Protein AF-A0A2D1R6J7-F1 (afdb_monomer_lite)

Radius of gyration: 12.29 Å; chains: 1; bounding box: 29×29×37 Å

Organism: Sphingobium yanoikuyae (NCBI:txid13690)

Secondary structure (DSSP, 8-state):
-PPPPEEEEEEESSSSSHHHHHHHHHHTSTTEEEEEEESSTTSSSB--HHHHHH-SEEEESSHHHHHHHHHH-TT-

pLDDT: mean 92.48, std 10.46, range [47.22, 98.44]

InterPro domains:
  IPR016919 Uncharacterised conserved protein UCP029416, tyrosine-protein phosphatase, Mlr4629 [PIRSF029416] (8-75)
  IPR023485 Phosphotyrosine protein phosphatase I [PF01451] (9-58)
  IPR036196 Phosphotyrosine protein phos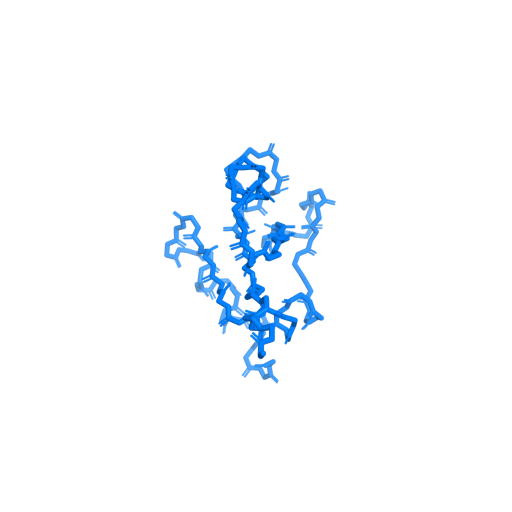phatase I superfamily [SSF52788] (9-74)

Structure (mmCIF, N/CA/C/O backbone):
data_AF-A0A2D1R6J7-F1
#
_entry.id   AF-A0A2D1R6J7-F1
#
loop_
_atom_site.group_PDB
_atom_site.id
_atom_site.type_symbol
_atom_site.label_atom_id
_atom_site.label_alt_id
_atom_site.label_comp_id
_atom_site.label_asym_id
_atom_site.label_entity_id
_atom_site.label_seq_id
_atom_site.pdbx_PDB_ins_code
_atom_site.Cartn_x
_atom_site.Cartn_y
_atom_site.Cartn_z
_atom_site.occupancy
_atom_site.B_iso_or_equiv
_atom_site.auth_seq_id
_atom_site.auth_comp_id
_atom_site.auth_asym_id
_atom_site.auth_atom_id
_atom_site.pdbx_PDB_model_num
ATOM 1 N N . MET A 1 1 ? -0.544 -16.954 -25.032 1.00 47.22 1 MET A N 1
ATOM 2 C CA . MET A 1 1 ? -1.304 -16.636 -23.806 1.00 47.22 1 MET A CA 1
ATOM 3 C C . MET A 1 1 ? -0.423 -15.709 -22.989 1.00 47.22 1 MET A C 1
ATOM 5 O O . MET A 1 1 ? 0.614 -16.167 -22.530 1.00 47.22 1 MET A O 1
ATOM 9 N N . ARG A 1 2 ? -0.716 -14.400 -22.942 1.00 55.31 2 ARG A N 1
ATOM 10 C CA . ARG A 1 2 ? 0.042 -13.506 -22.054 1.00 55.31 2 ARG A CA 1
ATOM 11 C C . ARG A 1 2 ? -0.242 -13.957 -20.624 1.00 55.31 2 ARG A C 1
ATOM 13 O O . ARG A 1 2 ? -1.398 -14.246 -20.312 1.00 55.31 2 ARG A O 1
ATOM 20 N N . ALA A 1 3 ? 0.799 -14.110 -19.809 1.00 63.84 3 ALA A N 1
ATOM 21 C CA . ALA A 1 3 ? 0.602 -14.229 -18.372 1.00 63.84 3 ALA A CA 1
ATOM 22 C C . ALA A 1 3 ? -0.258 -13.030 -17.949 1.00 63.84 3 ALA A C 1
ATOM 24 O O . ALA A 1 3 ? -0.015 -11.925 -18.424 1.00 63.84 3 ALA A O 1
ATOM 25 N N . ARG A 1 4 ? -1.327 -13.258 -17.179 1.00 76.19 4 ARG A N 1
ATOM 26 C CA . ARG A 1 4 ? -2.073 -12.139 -16.600 1.00 76.19 4 ARG A CA 1
ATOM 27 C C . ARG A 1 4 ? -1.127 -11.433 -15.641 1.00 76.19 4 ARG A C 1
ATOM 29 O O . ARG A 1 4 ? -0.601 -12.096 -14.744 1.00 76.19 4 ARG A O 1
ATOM 36 N N . ASP A 1 5 ? -0.911 -10.147 -15.872 1.00 85.56 5 ASP A N 1
ATOM 37 C CA . ASP A 1 5 ? -0.190 -9.295 -14.940 1.00 85.56 5 ASP A CA 1
ATOM 38 C C . ASP A 1 5 ? -0.954 -9.303 -13.603 1.00 85.56 5 ASP A C 1
ATOM 40 O O . ASP A 1 5 ? -2.188 -9.294 -13.596 1.00 85.56 5 ASP A O 1
ATOM 44 N N . ARG A 1 6 ? -0.238 -9.460 -12.482 1.00 95.12 6 ARG A N 1
ATOM 45 C CA . ARG A 1 6 ? -0.829 -9.473 -11.132 1.00 95.12 6 ARG A CA 1
ATOM 46 C C . ARG A 1 6 ? -0.697 -8.105 -10.493 1.00 95.12 6 ARG A C 1
ATOM 48 O O . ARG A 1 6 ? 0.390 -7.537 -10.513 1.00 95.12 6 ARG A O 1
ATOM 55 N N . HIS A 1 7 ? -1.754 -7.635 -9.848 1.00 97.56 7 HIS A N 1
ATOM 56 C CA . HIS A 1 7 ? -1.776 -6.325 -9.205 1.00 97.56 7 HIS A CA 1
ATOM 57 C C . HIS A 1 7 ? -1.506 -6.431 -7.701 1.00 97.56 7 HIS A C 1
ATOM 59 O O . HIS A 1 7 ? -2.309 -6.992 -6.945 1.00 97.56 7 HIS A O 1
ATOM 65 N N . TYR A 1 8 ? -0.374 -5.894 -7.246 1.00 97.88 8 TYR A N 1
ATOM 66 C CA . TYR A 1 8 ? 0.051 -5.918 -5.846 1.00 97.88 8 TYR A CA 1
ATOM 67 C C . TYR A 1 8 ? -0.013 -4.530 -5.210 1.00 97.88 8 TYR A C 1
ATOM 69 O O . TYR A 1 8 ? 0.609 -3.581 -5.679 1.00 97.88 8 TYR A O 1
ATOM 77 N N . LEU A 1 9 ? -0.719 -4.428 -4.083 1.00 98.31 9 LEU A N 1
ATOM 78 C CA . LEU A 1 9 ? -0.831 -3.190 -3.315 1.00 98.31 9 LEU A CA 1
ATOM 79 C C . LEU A 1 9 ? -0.080 -3.302 -1.987 1.00 98.31 9 LEU A C 1
ATOM 81 O O . LEU A 1 9 ? -0.433 -4.115 -1.131 1.00 98.31 9 LEU A O 1
ATOM 85 N N . PHE A 1 10 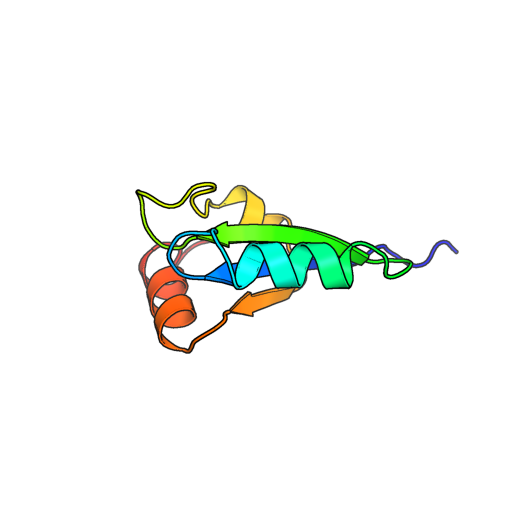? 0.919 -2.449 -1.775 1.00 98.44 10 PHE A N 1
ATOM 86 C CA . PHE A 1 10 ? 1.672 -2.378 -0.522 1.00 98.44 10 PHE A CA 1
ATOM 87 C C . PHE A 1 10 ? 1.146 -1.260 0.381 1.00 98.44 10 PHE A C 1
ATOM 89 O O . PHE A 1 10 ? 1.120 -0.090 0.007 1.00 98.44 10 PHE A O 1
ATOM 96 N N . VAL A 1 11 ? 0.787 -1.587 1.623 1.00 98.12 11 VAL A N 1
ATOM 97 C CA . VAL A 1 11 ? 0.161 -0.639 2.553 1.00 98.12 11 VAL A CA 1
ATOM 98 C C . VAL A 1 11 ? 0.950 -0.506 3.857 1.00 98.12 11 VAL A C 1
ATOM 100 O O . VAL A 1 11 ? 1.225 -1.485 4.562 1.00 98.12 11 VAL A O 1
ATOM 103 N N . CYS A 1 12 ? 1.272 0.739 4.221 1.00 97.69 12 CYS A N 1
ATOM 104 C CA . CYS A 1 12 ? 1.790 1.098 5.547 1.00 97.69 12 CYS A CA 1
ATOM 105 C C . CYS A 1 12 ? 0.968 2.235 6.192 1.00 97.69 12 CYS A C 1
ATOM 107 O O . CYS A 1 12 ? -0.189 2.440 5.834 1.00 97.69 12 CYS A O 1
ATOM 109 N N . SER A 1 13 ? 1.508 2.962 7.177 1.00 96.94 13 SER A N 1
ATOM 110 C CA . SER A 1 13 ? 0.791 4.083 7.812 1.00 96.94 13 SER A CA 1
ATOM 111 C C . SER A 1 13 ? 0.750 5.340 6.939 1.00 96.94 13 SER A C 1
ATOM 113 O O . SER A 1 13 ? -0.337 5.789 6.601 1.00 96.94 13 SER A O 1
ATOM 115 N N . GLN A 1 14 ? 1.917 5.893 6.580 1.00 96.56 14 GLN A N 1
ATOM 116 C CA . GLN A 1 14 ? 2.043 7.211 5.928 1.00 96.56 14 GLN A CA 1
ATOM 117 C C . GLN A 1 14 ? 2.454 7.160 4.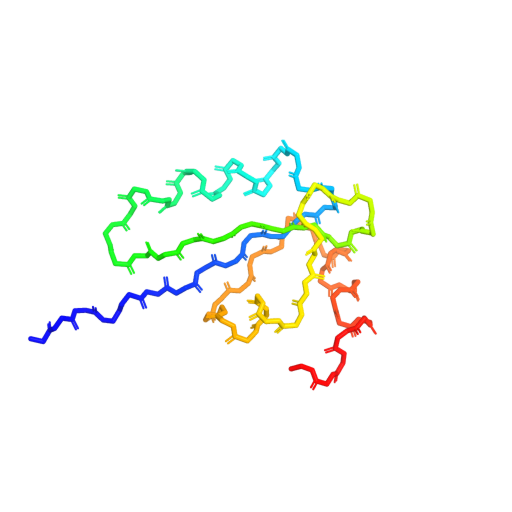448 1.00 96.56 14 GLN A C 1
ATOM 119 O O . GLN A 1 14 ? 2.517 8.205 3.819 1.00 96.56 14 GLN A O 1
ATOM 124 N N . ASN A 1 15 ? 2.777 5.982 3.904 1.00 97.56 15 ASN A N 1
ATOM 125 C CA . ASN A 1 15 ? 3.284 5.832 2.532 1.00 97.56 15 ASN A CA 1
ATOM 126 C C . ASN A 1 15 ? 4.598 6.592 2.227 1.00 97.56 15 ASN A C 1
ATOM 128 O O . ASN A 1 15 ? 4.759 7.120 1.147 1.00 97.56 15 ASN A O 1
ATOM 132 N N . LYS A 1 16 ? 5.560 6.617 3.165 1.00 95.44 16 LYS A N 1
ATOM 133 C CA . LYS A 1 16 ? 6.836 7.358 2.985 1.00 95.44 16 LYS A CA 1
ATOM 134 C C . LYS A 1 16 ? 8.090 6.509 2.807 1.00 95.44 16 LYS A C 1
ATOM 136 O O . LYS A 1 16 ? 9.084 6.957 2.260 1.00 95.44 16 LYS A O 1
ATOM 141 N N . LEU A 1 17 ? 8.082 5.306 3.377 1.00 95.25 17 LEU A N 1
ATOM 142 C CA . LEU A 1 17 ? 9.272 4.455 3.461 1.00 95.25 17 LEU A CA 1
ATOM 143 C C . LEU A 1 17 ? 8.912 3.027 3.071 1.00 95.25 17 LEU A C 1
ATOM 145 O O . LEU A 1 17 ? 9.060 2.633 1.927 1.00 95.25 17 LEU A O 1
ATOM 149 N N . ARG A 1 18 ? 8.346 2.260 4.006 1.00 97.62 18 ARG A N 1
ATOM 150 C CA . ARG A 1 18 ? 8.176 0.809 3.840 1.00 97.62 18 ARG A CA 1
ATOM 151 C C . ARG A 1 18 ? 7.343 0.406 2.621 1.00 97.62 18 ARG A C 1
ATOM 153 O O . ARG A 1 18 ? 7.742 -0.510 1.914 1.00 97.62 18 ARG A O 1
ATOM 160 N N . SER A 1 19 ? 6.187 1.043 2.398 1.00 96.81 19 SER A N 1
ATOM 161 C CA . SER A 1 19 ? 5.341 0.687 1.252 1.00 96.81 19 SER A CA 1
ATOM 162 C C . SER A 1 19 ? 5.881 1.175 -0.097 1.00 96.81 19 SER A C 1
ATOM 164 O O . SER A 1 19 ? 5.937 0.328 -0.985 1.00 96.81 19 SER A O 1
ATOM 166 N N . PRO A 1 20 ? 6.390 2.418 -0.247 1.00 97.31 20 PRO A N 1
ATOM 167 C CA . PRO A 1 20 ? 7.078 2.826 -1.477 1.00 97.31 20 PRO A CA 1
ATOM 168 C C . PRO A 1 20 ? 8.325 1.992 -1.794 1.00 97.31 20 PRO A C 1
ATOM 170 O O . PRO A 1 20 ? 8.569 1.649 -2.944 1.00 97.31 20 PRO A O 1
ATOM 173 N N . THR A 1 21 ? 9.112 1.607 -0.783 1.00 97.75 21 THR A N 1
ATOM 174 C CA . THR A 1 21 ? 10.282 0.743 -1.000 1.00 97.75 21 THR A CA 1
ATOM 175 C C . THR A 1 21 ? 9.872 -0.630 -1.532 1.00 97.75 21 THR A C 1
ATOM 177 O O . THR A 1 21 ? 10.513 -1.143 -2.442 1.00 97.75 21 THR A O 1
ATOM 180 N N . ALA A 1 22 ? 8.809 -1.232 -0.988 1.00 96.88 22 ALA A N 1
ATOM 181 C CA . ALA A 1 22 ? 8.316 -2.512 -1.488 1.00 96.88 22 ALA A CA 1
ATOM 182 C C . ALA A 1 22 ? 7.791 -2.389 -2.927 1.00 96.88 22 ALA A C 1
ATOM 184 O O . ALA A 1 22 ? 8.151 -3.201 -3.767 1.00 96.88 22 ALA A O 1
ATOM 185 N N . GLU A 1 23 ? 7.019 -1.347 -3.232 1.00 97.38 23 GLU A N 1
ATOM 186 C CA . GLU A 1 23 ? 6.585 -1.053 -4.601 1.00 97.38 23 GLU A CA 1
ATOM 187 C C . GLU A 1 23 ? 7.771 -0.983 -5.570 1.00 97.38 23 GLU A C 1
ATOM 189 O O . GLU A 1 23 ? 7.800 -1.732 -6.538 1.00 97.38 23 GLU A O 1
ATOM 194 N N . GLN A 1 24 ? 8.802 -0.190 -5.261 1.00 96.50 24 GLN A N 1
ATOM 195 C CA . GLN A 1 24 ? 9.992 -0.063 -6.113 1.00 96.50 24 GLN A CA 1
ATOM 196 C C . GLN A 1 24 ? 10.744 -1.387 -6.304 1.00 96.50 24 GLN A C 1
ATOM 198 O O . GLN A 1 24 ? 11.195 -1.679 -7.404 1.00 96.50 24 GLN A O 1
ATOM 203 N N . ILE A 1 25 ? 10.864 -2.207 -5.255 1.00 96.19 25 ILE A N 1
ATOM 204 C CA . ILE A 1 25 ? 11.524 -3.520 -5.346 1.00 96.19 25 ILE A CA 1
ATOM 205 C C . ILE A 1 25 ? 10.748 -4.474 -6.267 1.00 96.19 25 ILE A C 1
ATOM 207 O O . ILE A 1 25 ? 11.346 -5.282 -6.980 1.00 96.19 25 ILE A O 1
ATOM 211 N N . PHE A 1 26 ? 9.416 -4.419 -6.233 1.00 95.50 26 PHE A N 1
ATOM 212 C CA . PHE A 1 26 ? 8.566 -5.317 -7.012 1.00 95.50 26 PHE A CA 1
ATOM 213 C C . PHE A 1 26 ? 8.225 -4.779 -8.409 1.00 95.50 26 PHE A C 1
ATOM 215 O O . PHE A 1 26 ? 7.861 -5.585 -9.260 1.00 95.50 26 PHE A O 1
ATOM 222 N N . ALA A 1 27 ? 8.409 -3.484 -8.677 1.00 93.50 27 ALA A N 1
ATOM 223 C CA . ALA A 1 27 ? 8.121 -2.852 -9.968 1.00 93.50 27 ALA A CA 1
ATOM 224 C C . ALA A 1 27 ? 8.900 -3.468 -11.146 1.00 93.50 27 ALA A C 1
ATOM 226 O O . ALA A 1 27 ? 8.395 -3.513 -12.264 1.00 93.50 27 ALA A O 1
ATOM 227 N N . ASP A 1 28 ? 10.103 -3.993 -10.895 1.00 92.12 28 ASP A N 1
ATOM 228 C CA . ASP A 1 28 ? 10.938 -4.618 -11.929 1.00 92.12 28 ASP A CA 1
ATOM 229 C C . ASP A 1 28 ? 10.599 -6.103 -12.181 1.00 92.12 28 ASP A C 1
ATOM 231 O O . ASP A 1 28 ? 11.222 -6.752 -13.027 1.00 92.12 28 ASP A O 1
ATOM 235 N N . HIS A 1 29 ? 9.636 -6.684 -11.453 1.00 93.31 29 HIS A N 1
ATOM 236 C CA . HIS A 1 29 ? 9.285 -8.094 -11.616 1.00 93.31 29 HIS A CA 1
ATOM 237 C C . HIS A 1 29 ? 8.363 -8.310 -12.828 1.00 93.31 29 HIS A C 1
ATOM 239 O O . HIS A 1 29 ? 7.249 -7.786 -12.858 1.00 93.31 29 HIS A O 1
ATOM 245 N N . PRO A 1 30 ? 8.755 -9.152 -13.808 1.00 92.81 30 PRO A N 1
ATOM 246 C CA . PRO A 1 30 ? 7.921 -9.420 -14.973 1.00 92.81 30 PRO A CA 1
ATOM 247 C C . PRO A 1 30 ? 6.558 -10.005 -14.589 1.00 92.81 30 PRO A C 1
ATOM 249 O O . PRO A 1 30 ? 6.480 -11.015 -13.887 1.00 92.81 30 PRO A O 1
ATOM 252 N N . GLY A 1 31 ? 5.488 -9.407 -15.112 1.00 93.38 31 GLY A N 1
ATOM 253 C CA . GLY A 1 31 ? 4.121 -9.865 -14.871 1.00 93.38 31 GLY A CA 1
ATOM 254 C C . GLY A 1 31 ? 3.513 -9.394 -13.549 1.00 93.38 31 GLY A C 1
ATOM 255 O O . GLY A 1 31 ? 2.547 -10.002 -13.082 1.00 93.38 31 GLY A O 1
ATOM 256 N N . ILE A 1 32 ? 4.088 -8.368 -12.916 1.00 95.19 32 ILE A N 1
ATOM 257 C CA . ILE A 1 32 ? 3.564 -7.751 -11.697 1.00 95.19 32 ILE A CA 1
ATOM 258 C C . ILE A 1 32 ? 3.431 -6.247 -11.928 1.00 95.19 32 ILE A C 1
ATOM 260 O O . ILE A 1 32 ? 4.383 -5.592 -12.339 1.00 95.19 32 ILE A O 1
ATOM 264 N N . GLU A 1 33 ? 2.259 -5.707 -11.617 1.00 96.81 33 GLU A N 1
ATOM 265 C CA . GLU A 1 33 ? 2.046 -4.273 -11.458 1.00 96.81 33 GLU A CA 1
ATOM 266 C C . GLU A 1 33 ? 1.904 -3.958 -9.973 1.00 96.81 33 GLU A C 1
ATOM 268 O O . GLU A 1 33 ? 1.309 -4.724 -9.207 1.00 96.81 33 GLU A O 1
ATOM 273 N N . THR A 1 34 ? 2.455 -2.827 -9.546 1.00 97.38 34 THR A N 1
ATOM 274 C CA . THR A 1 34 ? 2.519 -2.469 -8.130 1.00 97.38 34 THR A CA 1
ATOM 275 C C . THR A 1 34 ? 1.976 -1.078 -7.876 1.00 97.38 34 THR A C 1
ATOM 277 O O . THR A 1 34 ? 2.241 -0.164 -8.648 1.00 97.38 34 THR A O 1
ATOM 280 N N . LEU A 1 35 ? 1.298 -0.921 -6.742 1.00 98.19 35 LEU A N 1
ATOM 281 C CA . LEU A 1 35 ? 0.968 0.368 -6.143 1.00 98.19 35 LEU A CA 1
ATOM 282 C C . LEU A 1 35 ? 1.343 0.359 -4.661 1.00 98.19 35 LEU A C 1
ATOM 284 O O . LEU A 1 35 ? 1.420 -0.700 -4.022 1.00 98.19 35 LEU A O 1
ATOM 288 N N . SER A 1 36 ? 1.511 1.542 -4.075 1.00 98.31 36 SER A N 1
ATOM 289 C CA . SER A 1 36 ? 1.613 1.691 -2.627 1.00 98.31 36 SER A CA 1
ATOM 290 C C . SER A 1 36 ? 0.690 2.765 -2.059 1.00 98.31 36 SER A C 1
ATOM 292 O O . SER A 1 36 ? 0.369 3.753 -2.706 1.00 98.31 36 SER A O 1
ATOM 294 N N . ALA A 1 37 ? 0.249 2.551 -0.816 1.00 98.31 37 ALA A N 1
ATOM 295 C CA . ALA A 1 37 ? -0.641 3.470 -0.116 1.00 98.31 37 ALA A CA 1
ATOM 296 C C . ALA A 1 37 ? -0.404 3.492 1.405 1.00 98.31 37 ALA A C 1
ATOM 298 O O . ALA A 1 37 ? 0.376 2.707 1.975 1.00 98.31 37 ALA A O 1
ATOM 299 N N . GLY A 1 38 ? -1.077 4.425 2.079 1.00 97.88 38 GLY A N 1
ATOM 300 C CA . GLY A 1 38 ? -1.037 4.626 3.523 1.00 97.88 38 GLY A CA 1
ATOM 301 C C . GLY A 1 38 ? -2.425 4.601 4.163 1.00 97.88 38 GLY A C 1
ATOM 302 O O . GLY A 1 38 ? -3.376 5.178 3.652 1.00 97.88 38 GLY A O 1
ATOM 303 N N . THR A 1 39 ? -2.562 3.938 5.313 1.00 96.81 39 THR A N 1
ATOM 304 C CA . THR A 1 39 ? -3.850 3.861 6.036 1.00 96.81 39 THR A CA 1
ATOM 305 C C . THR A 1 39 ? -4.267 5.164 6.722 1.00 96.81 39 THR A C 1
ATOM 307 O O . THR A 1 39 ? -5.444 5.317 7.057 1.00 96.81 39 THR A O 1
ATOM 310 N N . ASN A 1 40 ? -3.326 6.076 6.985 1.00 94.88 40 ASN A N 1
ATOM 311 C CA . ASN A 1 40 ? -3.636 7.346 7.630 1.00 94.88 40 ASN A CA 1
ATOM 312 C C . ASN A 1 40 ? -4.197 8.364 6.622 1.00 94.88 40 ASN A C 1
ATOM 314 O O . ASN A 1 40 ? -3.887 8.314 5.437 1.00 94.88 40 ASN A O 1
ATOM 318 N N . HIS A 1 41 ? -4.989 9.320 7.110 1.00 90.50 41 HIS A N 1
ATOM 319 C CA . HIS A 1 41 ? -5.524 10.408 6.283 1.00 90.50 41 HIS A CA 1
ATOM 320 C C . HIS A 1 41 ? -4.447 11.391 5.800 1.00 90.50 41 HIS A C 1
ATOM 322 O O . HIS A 1 41 ? -4.639 12.030 4.775 1.00 90.50 41 HIS A O 1
ATOM 328 N N . ASP A 1 42 ? -3.332 11.496 6.525 1.00 93.50 42 ASP A N 1
ATOM 329 C CA . ASP A 1 42 ? -2.172 12.343 6.221 1.00 93.50 42 ASP A CA 1
ATOM 330 C C . ASP A 1 42 ? -1.042 11.581 5.502 1.00 93.50 42 ASP A C 1
ATOM 332 O O . ASP A 1 42 ? 0.103 12.035 5.472 1.00 93.50 42 ASP A O 1
ATOM 336 N N . ALA A 1 43 ? -1.336 10.391 4.968 1.00 96.62 43 ALA A N 1
ATOM 337 C CA . ALA A 1 43 ? -0.394 9.665 4.128 1.00 96.62 43 ALA A CA 1
ATOM 338 C C . ALA A 1 43 ? -0.124 10.425 2.820 1.00 96.62 43 ALA A 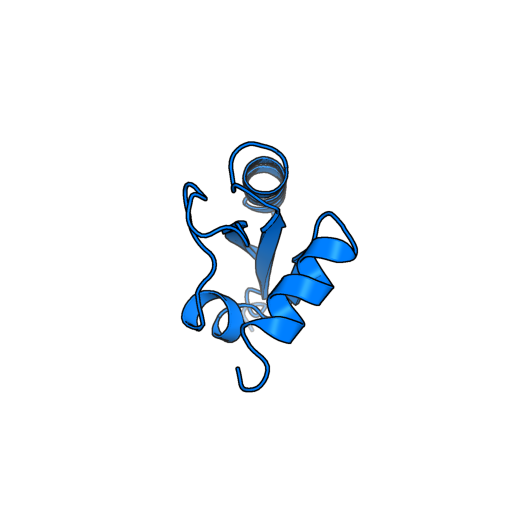C 1
ATOM 340 O O . ALA A 1 43 ? -1.005 11.126 2.332 1.00 96.62 43 ALA A O 1
ATOM 341 N N . GLU A 1 44 ? 1.068 10.250 2.239 1.00 96.75 44 GLU A N 1
ATOM 342 C CA . GLU A 1 44 ? 1.409 10.862 0.941 1.00 96.75 44 GLU A CA 1
ATOM 343 C C . GLU A 1 44 ? 0.445 10.402 -0.155 1.00 96.75 44 GLU A C 1
ATOM 345 O O . GLU A 1 44 ? -0.144 11.231 -0.844 1.00 96.75 44 GLU A O 1
ATOM 350 N N . THR A 1 45 ? 0.199 9.091 -0.211 1.00 97.44 45 THR A N 1
ATOM 351 C CA . THR A 1 45 ? -0.899 8.492 -0.973 1.00 97.44 45 THR A CA 1
ATOM 352 C C . THR A 1 45 ? -1.855 7.795 -0.001 1.00 97.44 45 THR A C 1
ATOM 354 O O . THR A 1 45 ? -1.569 6.679 0.458 1.00 97.44 45 THR A O 1
ATOM 357 N N . PRO A 1 46 ? -2.967 8.438 0.399 1.00 97.12 46 PRO A N 1
ATOM 358 C CA . PRO A 1 46 ? -3.976 7.808 1.239 1.00 97.12 46 PRO A CA 1
ATOM 359 C C . PRO A 1 46 ? -4.630 6.623 0.529 1.00 97.12 46 PRO A C 1
ATOM 361 O O . PRO A 1 46 ? -4.964 6.700 -0.646 1.00 97.12 46 PRO A O 1
ATOM 364 N N . LEU A 1 47 ? -4.847 5.536 1.266 1.00 97.19 47 LEU A N 1
ATOM 365 C CA . LEU A 1 47 ? -5.560 4.370 0.759 1.00 97.19 47 LEU A CA 1
ATOM 366 C C . LEU A 1 47 ? -7.031 4.712 0.483 1.00 97.19 47 LEU A C 1
ATOM 368 O O . LEU A 1 47 ? -7.717 5.259 1.359 1.00 97.19 47 LEU A O 1
ATOM 372 N N . ASP A 1 48 ? -7.508 4.308 -0.691 1.00 95.44 48 ASP A N 1
ATOM 373 C CA . ASP A 1 48 ? -8.895 4.425 -1.134 1.00 95.44 48 ASP A CA 1
ATOM 374 C C . ASP A 1 48 ? -9.481 3.079 -1.605 1.00 95.44 48 ASP A C 1
ATOM 376 O O . ASP A 1 48 ? -8.802 2.049 -1.650 1.00 95.44 48 ASP A O 1
ATOM 380 N N . ASP A 1 49 ? -10.777 3.091 -1.920 1.00 94.56 49 ASP A N 1
ATOM 381 C CA . ASP A 1 49 ? -11.515 1.903 -2.348 1.00 94.56 49 ASP A CA 1
ATOM 382 C C . ASP A 1 49 ? -11.131 1.407 -3.748 1.00 94.56 49 ASP A C 1
ATOM 384 O O . ASP A 1 49 ? -11.322 0.233 -4.067 1.00 94.56 49 ASP A O 1
ATOM 388 N N . GLU A 1 50 ? -10.651 2.291 -4.620 1.00 95.50 50 GLU A N 1
ATOM 389 C CA . GLU A 1 50 ? -10.289 1.928 -5.988 1.00 95.50 50 GLU A CA 1
ATOM 390 C C . GLU A 1 50 ? -9.009 1.101 -5.995 1.00 95.50 50 GLU A C 1
ATOM 392 O O . GLU A 1 50 ? -8.975 0.041 -6.618 1.00 95.50 50 GLU A O 1
ATOM 397 N N . MET A 1 51 ? -8.019 1.501 -5.196 1.00 96.69 51 MET A N 1
ATOM 398 C CA . MET A 1 51 ? -6.797 0.729 -4.974 1.00 96.69 51 MET A CA 1
ATOM 399 C C . MET A 1 51 ? -7.097 -0.663 -4.408 1.00 96.69 51 MET A C 1
ATOM 401 O O . MET A 1 51 ? -6.480 -1.643 -4.824 1.00 96.69 51 MET A O 1
ATOM 405 N N . LEU A 1 52 ? -8.059 -0.769 -3.481 1.00 95.25 52 LEU A N 1
ATOM 406 C CA . LEU A 1 52 ? -8.474 -2.057 -2.915 1.00 95.25 52 LEU A CA 1
ATOM 407 C C . LEU A 1 52 ? -9.111 -2.974 -3.963 1.00 95.25 52 LEU A C 1
ATOM 409 O O . LEU A 1 52 ? -8.811 -4.163 -3.978 1.00 95.25 52 LEU A O 1
ATOM 413 N N . ARG A 1 53 ? -9.961 -2.429 -4.841 1.00 94.69 53 ARG A N 1
ATOM 414 C CA . ARG A 1 53 ? -10.596 -3.190 -5.930 1.00 94.69 53 ARG A CA 1
ATOM 415 C C . ARG A 1 53 ? -9.634 -3.541 -7.062 1.00 94.69 53 ARG A C 1
ATOM 417 O O . ARG A 1 53 ? -9.835 -4.551 -7.727 1.00 94.69 53 ARG A O 1
ATOM 424 N N . TRP A 1 54 ? -8.634 -2.700 -7.305 1.00 95.56 54 TRP A N 1
ATOM 425 C CA . TRP A 1 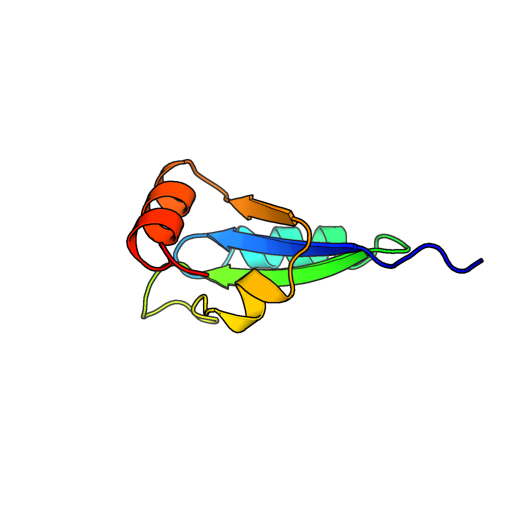54 ? -7.616 -2.922 -8.329 1.00 95.56 54 TRP A CA 1
ATOM 426 C C . TRP A 1 54 ? -6.673 -4.074 -7.964 1.00 95.56 54 TRP A C 1
ATOM 428 O O . TRP A 1 54 ? -6.234 -4.806 -8.851 1.00 95.56 54 TRP A O 1
ATOM 438 N N . ALA A 1 55 ? -6.369 -4.238 -6.674 1.00 96.81 55 ALA A N 1
ATOM 439 C CA . ALA A 1 55 ? -5.372 -5.183 -6.194 1.00 96.81 55 ALA A CA 1
ATOM 440 C C . ALA A 1 55 ? -5.884 -6.631 -6.141 1.00 96.81 55 ALA A C 1
ATOM 442 O O . ALA A 1 55 ? -6.835 -6.947 -5.427 1.00 96.81 55 ALA A O 1
ATOM 443 N N . ASP A 1 56 ? -5.152 -7.548 -6.776 1.00 96.06 56 ASP A N 1
ATOM 444 C CA . ASP A 1 56 ? -5.333 -8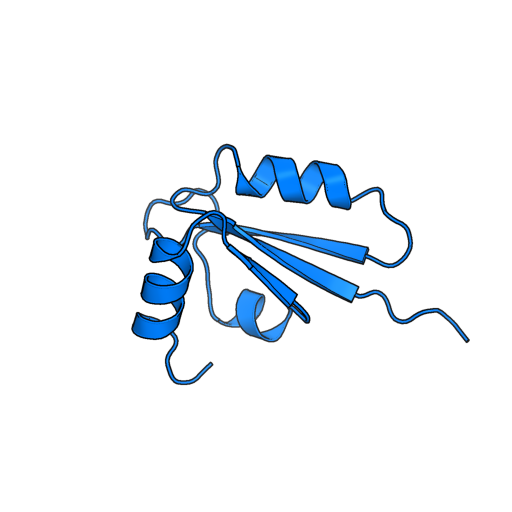.990 -6.574 1.00 96.06 56 ASP A CA 1
ATOM 445 C C . ASP A 1 56 ? -4.824 -9.424 -5.194 1.00 96.06 56 ASP A C 1
ATOM 447 O O . ASP A 1 56 ? -5.289 -10.402 -4.604 1.00 96.06 56 ASP A O 1
ATOM 451 N N . THR A 1 57 ? -3.787 -8.753 -4.686 1.00 96.06 57 THR A N 1
ATOM 452 C CA . THR A 1 57 ? -3.184 -9.060 -3.386 1.00 96.06 57 THR A CA 1
ATOM 453 C C . THR A 1 57 ? -2.722 -7.792 -2.681 1.00 96.06 57 THR A C 1
ATOM 455 O O . THR A 1 57 ? -2.006 -6.966 -3.245 1.00 96.06 57 THR A O 1
ATOM 458 N N . ILE A 1 58 ? -3.101 -7.667 -1.407 1.00 97.31 58 ILE A N 1
ATOM 459 C CA . ILE A 1 58 ? -2.766 -6.522 -0.560 1.00 97.31 58 ILE A CA 1
ATOM 460 C C . ILE A 1 58 ? -1.773 -6.963 0.516 1.00 97.31 58 ILE A C 1
ATOM 462 O O . ILE A 1 58 ? -2.081 -7.795 1.375 1.00 97.31 58 ILE A O 1
ATOM 466 N N . PHE A 1 59 ? -0.589 -6.363 0.502 1.00 98.00 59 PHE A N 1
ATOM 467 C CA . PHE A 1 59 ? 0.476 -6.594 1.466 1.00 98.00 59 PHE A CA 1
ATOM 468 C C . PHE A 1 59 ? 0.487 -5.484 2.506 1.00 98.00 59 PHE A C 1
ATOM 470 O O . PHE A 1 59 ? 0.651 -4.307 2.196 1.00 98.00 59 PHE A O 1
ATOM 477 N N . VAL A 1 60 ? 0.357 -5.858 3.773 1.00 97.50 60 VAL A N 1
ATOM 478 C CA . VAL A 1 60 ? 0.400 -4.919 4.894 1.00 97.50 60 VAL A CA 1
ATOM 479 C C . VAL A 1 60 ? 1.692 -5.087 5.677 1.00 97.50 60 VAL A C 1
ATOM 481 O O . VAL A 1 60 ? 2.097 -6.206 5.981 1.00 97.50 60 VAL A O 1
ATOM 484 N N . MET A 1 61 ? 2.310 -3.976 6.080 1.00 96.94 61 MET A N 1
ATOM 485 C CA . MET A 1 61 ? 3.578 -4.049 6.828 1.00 96.94 61 MET A CA 1
ATOM 486 C C . MET A 1 61 ? 3.413 -4.583 8.256 1.00 96.94 61 MET A C 1
ATOM 488 O O . MET A 1 61 ? 4.362 -5.072 8.855 1.00 96.94 61 MET A O 1
ATOM 492 N N . GLU A 1 62 ? 2.212 -4.456 8.823 1.00 97.12 62 GLU A N 1
ATOM 493 C CA . GLU A 1 62 ? 1.910 -4.810 10.210 1.00 97.12 62 GLU A CA 1
ATOM 494 C C . GLU A 1 62 ? 0.442 -5.221 10.332 1.00 97.12 62 GLU A C 1
ATOM 496 O O . GLU A 1 62 ? -0.420 -4.725 9.598 1.00 97.12 62 GLU A O 1
ATOM 501 N N . LYS A 1 63 ? 0.133 -6.065 11.326 1.00 95.69 63 LYS A N 1
ATOM 502 C CA . LYS A 1 63 ? -1.246 -6.494 11.623 1.00 95.69 63 LYS A CA 1
ATOM 503 C C . LYS A 1 63 ? -2.183 -5.309 11.887 1.00 95.69 63 LYS A C 1
ATOM 505 O O . LYS A 1 63 ? -3.345 -5.359 11.497 1.00 95.69 63 LYS A O 1
ATOM 510 N N . ALA A 1 64 ? -1.675 -4.233 12.492 1.00 95.38 64 ALA A N 1
ATOM 511 C CA . ALA A 1 64 ? -2.449 -3.025 12.766 1.00 95.38 64 ALA A CA 1
ATOM 512 C C . ALA A 1 64 ? -2.991 -2.362 11.486 1.00 95.38 64 ALA A C 1
ATOM 514 O O . ALA A 1 64 ? -4.125 -1.883 11.484 1.00 95.38 64 ALA A O 1
ATOM 515 N N . HIS A 1 65 ? -2.234 -2.379 10.382 1.00 95.69 65 HIS A N 1
ATOM 516 C CA . HIS A 1 65 ? -2.707 -1.840 9.105 1.00 95.69 65 HIS A CA 1
ATOM 517 C C . HIS A 1 65 ? -3.886 -2.658 8.568 1.00 95.69 65 HIS A C 1
ATOM 519 O O . HIS A 1 65 ? -4.883 -2.073 8.159 1.00 95.69 65 HIS A O 1
ATOM 525 N N . ARG A 1 66 ? -3.832 -3.998 8.656 1.00 94.56 66 ARG A N 1
ATOM 526 C CA . ARG A 1 66 ? -4.966 -4.863 8.286 1.00 94.56 66 ARG A CA 1
ATOM 527 C C . ARG A 1 66 ? -6.218 -4.505 9.076 1.00 94.56 66 ARG A C 1
ATOM 529 O O . ARG A 1 66 ? -7.275 -4.346 8.480 1.00 94.56 66 ARG A O 1
ATOM 536 N N . SER A 1 67 ? -6.098 -4.356 10.395 1.00 94.38 67 SER A N 1
ATOM 537 C CA . SER A 1 67 ? -7.236 -3.991 11.245 1.00 94.38 67 SER A CA 1
ATOM 538 C C . SER A 1 67 ? -7.830 -2.637 10.857 1.00 94.38 67 SER A C 1
ATOM 540 O O . SER A 1 67 ? -9.048 -2.523 10.778 1.00 94.38 67 SER A O 1
ATOM 542 N N . LYS A 1 68 ? -6.992 -1.632 10.555 1.00 93.69 68 LYS A N 1
ATOM 543 C CA . LYS A 1 68 ? -7.454 -0.320 10.066 1.00 93.69 68 LYS A CA 1
ATOM 544 C C . LYS A 1 68 ? -8.208 -0.436 8.741 1.00 93.69 68 LYS A C 1
ATOM 546 O O . LYS A 1 68 ? -9.296 0.119 8.620 1.00 93.69 68 LYS A O 1
ATOM 551 N N . ILE A 1 69 ? -7.670 -1.190 7.779 1.00 93.56 69 ILE A N 1
ATOM 552 C CA . ILE A 1 69 ? -8.324 -1.430 6.483 1.00 93.56 69 ILE A CA 1
ATOM 553 C C . ILE A 1 69 ? -9.683 -2.102 6.706 1.00 93.56 69 ILE A C 1
ATOM 555 O O . ILE A 1 69 ? -10.709 -1.593 6.274 1.00 93.56 69 ILE A O 1
ATOM 559 N N . GLN A 1 70 ? -9.711 -3.186 7.481 1.00 91.94 70 GLN A N 1
ATOM 560 C CA . GLN A 1 70 ? -10.933 -3.919 7.813 1.00 91.94 70 GLN A CA 1
ATOM 561 C C . GLN A 1 70 ? -11.919 -3.138 8.681 1.00 91.94 70 GLN A C 1
ATOM 563 O O . GLN A 1 70 ? -13.043 -3.586 8.862 1.00 91.94 70 GLN A O 1
ATOM 568 N N . GLN A 1 71 ? -11.525 -2.030 9.297 1.00 91.38 71 GLN A N 1
ATOM 569 C CA . GLN A 1 71 ? -12.450 -1.156 10.010 1.00 91.38 71 GLN A CA 1
ATOM 570 C C . GLN A 1 71 ? -13.044 -0.114 9.064 1.00 91.38 71 GLN A C 1
ATOM 572 O O . GLN A 1 71 ? -14.245 0.134 9.116 1.00 91.38 71 GLN A O 1
ATOM 577 N N . ARG A 1 72 ? -12.204 0.470 8.203 1.00 88.31 72 ARG A N 1
ATOM 578 C CA . ARG A 1 72 ? -12.567 1.565 7.301 1.00 88.31 72 ARG A CA 1
ATOM 579 C C . ARG A 1 72 ? -13.323 1.095 6.054 1.00 88.31 72 ARG A C 1
ATOM 581 O O . ARG A 1 72 ? -14.172 1.829 5.572 1.00 88.31 72 ARG A O 1
ATOM 588 N N . PHE A 1 73 ? -13.065 -0.126 5.588 1.00 86.38 73 PHE A N 1
ATOM 589 C CA . PHE A 1 73 ? -13.497 -0.615 4.275 1.00 86.38 73 PHE A CA 1
ATOM 590 C C . PHE A 1 73 ? -14.305 -1.923 4.346 1.00 86.38 73 PHE A C 1
ATOM 592 O O . PHE A 1 73 ? -14.173 -2.791 3.493 1.00 86.38 73 PHE A O 1
ATOM 599 N N . ARG A 1 74 ? -15.154 -2.104 5.372 1.00 73.50 74 ARG A N 1
ATOM 600 C CA . ARG A 1 74 ? -15.928 -3.351 5.613 1.00 73.50 74 ARG A CA 1
ATOM 601 C C . ARG A 1 74 ? -16.886 -3.794 4.492 1.00 73.50 74 ARG A C 1
ATOM 603 O O . ARG A 1 74 ? -17.516 -4.835 4.652 1.00 73.50 74 ARG A O 1
ATOM 610 N N . GLY A 1 75 ? -17.018 -3.034 3.410 1.00 63.69 75 GLY A N 1
ATOM 611 C CA . GLY A 1 75 ? -17.884 -3.353 2.272 1.00 63.69 75 GLY A CA 1
ATOM 612 C C . GLY A 1 75 ? -17.231 -3.162 0.903 1.00 63.69 75 GLY A C 1
ATOM 613 O O . GLY A 1 75 ? -17.967 -3.092 -0.076 1.00 63.69 75 GLY A O 1
ATOM 614 N N . ALA A 1 76 ? -15.901 -3.022 0.854 1.00 54.03 76 ALA A N 1
ATOM 615 C CA . ALA A 1 76 ? -15.130 -2.982 -0.389 1.00 54.03 76 ALA A CA 1
ATOM 616 C C . ALA A 1 76 ? -14.807 -4.395 -0.892 1.00 54.03 76 ALA A C 1
ATOM 618 O O . ALA A 1 76 ? -14.599 -5.291 -0.036 1.00 54.03 76 ALA A O 1
#

Foldseek 3Di:
DPQAQAEEEEEEAAQDPDRVVVQVVCCPPPSYHYDYEHLYPNHPHHDDPVSVVRHPYYHYPDPVSVVSCCVVCVPD

Sequence (76 aa):
MRARDRHYLFVCSQNKLRSPTAEQIFADHPGIETLSAGTNHDAETPLDDEMLRWADTIFVMEKAHRSKIQQRFRGA